Protein AF-A0A3B9R587-F1 (afdb_monomer_lite)

pLDDT: mean 81.38, std 11.96, range [51.41, 94.38]

Sequence (103 aa):
MKTIKLLTGYFLLATMLVSCYTEVIIEDDFIEESAFNTDQVLQSYDLWYVDINATRGNGEIPFLQRAFTVSFDRGVFYANNNIVGIGKTGGGYGIDVGSYGTL

Structure (mmCIF, N/CA/C/O backbone):
data_AF-A0A3B9R587-F1
#
_entry.id   AF-A0A3B9R587-F1
#
loop_
_atom_site.group_PDB
_atom_site.id
_atom_site.type_symbol
_atom_site.label_atom_id
_atom_site.label_alt_id
_atom_site.label_comp_id
_atom_site.label_asym_id
_atom_site.label_entity_id
_atom_site.label_seq_id
_atom_site.pdbx_PDB_ins_code
_atom_site.Cartn_x
_atom_site.Cartn_y
_atom_site.Cartn_z
_atom_site.occupancy
_atom_site.B_iso_or_equiv
_atom_site.auth_seq_id
_atom_site.auth_comp_id
_atom_site.auth_asym_id
_atom_site.auth_atom_id
_atom_site.pdbx_PDB_model_num
ATOM 1 N N . MET A 1 1 ? -36.155 34.533 42.548 1.00 61.62 1 MET A N 1
ATOM 2 C CA . MET A 1 1 ? -35.019 34.885 41.655 1.00 61.62 1 MET A CA 1
ATOM 3 C C . MET A 1 1 ? -33.706 34.189 42.025 1.00 61.62 1 MET A C 1
ATOM 5 O O . MET A 1 1 ? -33.056 33.697 41.117 1.00 61.62 1 MET A O 1
ATOM 9 N N . LYS A 1 2 ? -33.291 34.124 43.304 1.00 75.12 2 LYS A N 1
ATOM 10 C CA . LYS A 1 2 ? -32.017 33.476 43.699 1.00 75.12 2 LYS A CA 1
ATOM 11 C C . LYS A 1 2 ? -31.982 31.960 43.442 1.00 75.12 2 LYS A C 1
ATOM 13 O O . LYS A 1 2 ? -31.006 31.470 42.898 1.00 75.12 2 LYS A O 1
ATOM 18 N N . THR A 1 3 ? -33.060 31.247 43.758 1.00 83.38 3 THR A N 1
ATOM 19 C CA . THR A 1 3 ? -33.195 29.795 43.534 1.00 83.38 3 THR A CA 1
ATOM 20 C C . THR A 1 3 ? -33.206 29.419 42.056 1.00 83.38 3 THR A C 1
ATOM 22 O O . THR A 1 3 ? -32.497 28.505 41.664 1.00 83.38 3 THR A O 1
ATOM 25 N N . ILE A 1 4 ? -33.937 30.169 41.224 1.00 87.75 4 ILE A N 1
ATOM 26 C CA . ILE A 1 4 ? -33.967 29.954 39.767 1.00 87.75 4 ILE A CA 1
ATOM 27 C C . ILE A 1 4 ? -32.566 30.134 39.171 1.00 87.75 4 ILE A C 1
ATOM 29 O O . ILE A 1 4 ? -32.107 29.261 38.452 1.00 87.75 4 ILE A O 1
ATOM 33 N N . LYS A 1 5 ? -31.844 31.204 39.541 1.00 83.50 5 LYS A N 1
ATOM 34 C CA . LYS A 1 5 ? -30.458 31.427 39.089 1.00 83.50 5 LYS A CA 1
ATOM 35 C C . LYS A 1 5 ? -29.516 30.286 39.495 1.00 83.50 5 LYS A C 1
ATOM 37 O O . LYS A 1 5 ? -28.647 29.912 38.717 1.00 83.50 5 LYS A O 1
ATOM 42 N N . LEU A 1 6 ? -29.703 29.736 40.695 1.00 87.69 6 LEU A N 1
ATOM 43 C CA . LEU A 1 6 ? -28.898 28.629 41.209 1.00 87.69 6 LEU A CA 1
ATOM 44 C C . LEU A 1 6 ? -29.171 27.324 40.442 1.00 87.69 6 LEU A C 1
ATOM 46 O O . LEU A 1 6 ? -28.235 26.640 40.042 1.00 87.69 6 LEU A O 1
ATOM 50 N N . LEU A 1 7 ? -30.446 27.029 40.172 1.00 90.19 7 LEU A N 1
ATOM 51 C CA . LEU A 1 7 ? -30.877 25.885 39.363 1.00 90.19 7 LEU A CA 1
ATOM 52 C C . LEU A 1 7 ? -30.359 25.970 37.923 1.00 90.19 7 LEU A C 1
ATOM 54 O O . LEU A 1 7 ? -29.846 24.981 37.406 1.00 90.19 7 LEU A O 1
ATOM 58 N N . THR A 1 8 ? -30.429 27.148 37.292 1.00 89.75 8 THR A N 1
ATOM 59 C CA . THR A 1 8 ? -29.906 27.339 35.929 1.00 89.75 8 THR A CA 1
ATOM 60 C C . THR A 1 8 ? -28.394 27.123 35.870 1.00 89.75 8 THR A C 1
ATOM 62 O O . THR A 1 8 ? -27.912 26.488 34.938 1.00 89.75 8 THR A O 1
ATOM 65 N N . GLY A 1 9 ? -27.644 27.593 36.873 1.00 92.12 9 GLY A N 1
ATOM 66 C CA . GLY A 1 9 ? -26.198 27.369 36.946 1.00 92.12 9 GLY A CA 1
ATOM 67 C C . GLY A 1 9 ? -25.830 25.893 37.110 1.00 92.12 9 GLY A C 1
ATOM 68 O O . GLY A 1 9 ? -24.921 25.410 36.439 1.00 92.12 9 GLY A O 1
ATOM 69 N N . TYR A 1 10 ? -26.568 25.162 37.950 1.00 92.06 10 TYR A N 1
ATOM 70 C CA . TYR A 1 10 ? -26.333 23.731 38.162 1.00 92.06 10 TYR A CA 1
ATOM 71 C C . TYR A 1 10 ? -26.632 22.906 36.904 1.00 92.06 10 TYR A C 1
ATOM 73 O O . TYR A 1 10 ? -25.876 22.002 36.558 1.00 92.06 10 TYR A O 1
ATOM 81 N N . PHE A 1 11 ? -27.700 23.260 36.183 1.00 90.94 11 PHE A N 1
ATOM 82 C CA . PHE A 1 11 ? -28.055 22.634 34.911 1.00 90.94 11 PHE A CA 1
ATOM 83 C C . PHE A 1 11 ? -26.963 22.832 33.850 1.00 90.94 11 PHE A C 1
ATOM 85 O O . PHE A 1 11 ? -26.529 21.873 33.219 1.00 90.94 11 PHE A O 1
ATOM 92 N N . LEU A 1 12 ? -26.465 24.062 33.702 1.00 89.06 12 LEU A N 1
ATOM 93 C CA . LEU A 1 12 ? -25.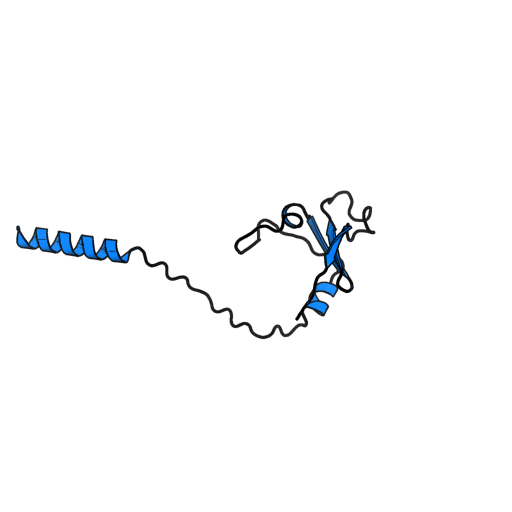416 24.386 32.732 1.00 89.06 12 LEU A CA 1
ATOM 94 C C . LEU A 1 12 ? -24.111 23.636 33.040 1.00 89.06 12 LEU A C 1
ATOM 96 O O . LEU A 1 12 ? -23.508 23.046 32.144 1.00 89.06 12 LEU A O 1
ATOM 100 N N . LEU A 1 13 ? -23.725 23.574 34.318 1.00 89.88 13 LEU A N 1
ATOM 101 C CA . LEU A 1 13 ? -22.551 22.822 34.758 1.00 89.88 13 LEU A CA 1
ATOM 102 C C . LEU A 1 13 ? -22.686 21.321 34.455 1.00 89.88 13 LEU A C 1
ATOM 104 O O . LEU A 1 13 ? -21.752 20.720 33.932 1.00 89.88 13 LEU A O 1
ATOM 108 N N . ALA A 1 14 ? -23.857 20.733 34.716 1.00 87.38 14 ALA A N 1
ATOM 109 C CA . ALA A 1 14 ? -24.121 19.329 34.411 1.00 87.38 14 ALA A CA 1
ATOM 110 C C . ALA A 1 14 ? -23.995 19.029 32.906 1.00 87.38 14 ALA A C 1
ATOM 112 O O . ALA A 1 14 ? -23.400 18.021 32.538 1.00 87.38 14 ALA A O 1
ATOM 113 N N . THR A 1 15 ? -24.479 19.919 32.030 1.00 84.38 15 THR A N 1
ATOM 114 C CA . THR A 1 15 ? -24.372 19.717 30.571 1.00 84.38 15 THR A CA 1
ATOM 115 C C . THR A 1 15 ? -22.936 19.782 30.049 1.00 84.38 15 THR A C 1
ATOM 117 O O . THR A 1 15 ? -22.571 18.996 29.179 1.00 84.38 15 THR A O 1
ATOM 120 N N . MET A 1 16 ? -22.093 20.664 30.599 1.00 83.50 16 MET A N 1
ATOM 121 C CA . MET A 1 16 ? -20.693 20.775 30.165 1.00 83.50 16 MET A CA 1
ATOM 122 C C . MET A 1 16 ? -19.828 19.612 30.662 1.00 83.50 16 MET A C 1
ATOM 124 O O . MET A 1 16 ? -18.881 19.225 29.985 1.00 83.50 16 MET A O 1
ATOM 128 N N . LEU A 1 17 ? -20.159 19.020 31.815 1.00 83.75 17 LEU A N 1
ATOM 129 C CA . LEU A 1 17 ? -19.442 17.851 32.341 1.00 83.75 17 LEU A CA 1
ATOM 130 C C . LEU A 1 17 ? -19.697 16.575 31.525 1.00 83.75 17 LEU A C 1
ATOM 132 O O . LEU A 1 17 ? -18.897 15.647 31.587 1.00 83.75 17 LEU A O 1
ATOM 136 N N . VAL A 1 18 ? -20.784 16.535 30.750 1.00 79.31 18 VAL A N 1
ATOM 137 C CA . VAL A 1 18 ? -21.176 15.379 29.931 1.00 79.31 18 VAL A CA 1
ATOM 138 C C . VAL A 1 18 ? -20.863 15.605 28.442 1.00 79.31 18 VAL A C 1
ATOM 140 O O . VAL A 1 18 ? -21.024 14.693 27.652 1.00 79.31 18 VAL A O 1
ATOM 143 N N . SER A 1 19 ? -20.346 16.763 28.008 1.00 76.69 19 SER A N 1
ATOM 144 C CA . SER A 1 19 ? -20.090 17.004 26.571 1.00 76.69 19 SER A CA 1
ATOM 145 C C . SER A 1 19 ? -18.805 16.364 26.027 1.00 76.69 19 SER A C 1
ATOM 147 O O . SER A 1 19 ? -18.484 16.552 24.857 1.00 76.69 19 SER A O 1
ATOM 149 N N . CYS A 1 20 ? -18.037 15.661 26.863 1.00 72.56 20 CYS A N 1
ATOM 150 C CA . CYS A 1 20 ? -16.786 15.006 26.478 1.00 72.56 20 CYS A CA 1
ATOM 151 C C . CYS A 1 20 ? -16.902 13.477 26.559 1.00 72.56 20 CYS A C 1
ATOM 153 O O . CYS A 1 20 ? -16.035 12.808 27.116 1.00 72.56 20 CYS A O 1
ATOM 155 N N . TYR A 1 21 ? -17.988 12.911 26.035 1.00 69.94 21 TYR A N 1
ATOM 156 C CA . TYR A 1 21 ? -17.945 11.533 25.566 1.00 69.94 21 TYR A CA 1
ATOM 157 C C . TYR A 1 21 ? -17.976 11.576 24.043 1.00 69.94 21 TYR A C 1
ATOM 159 O O . TYR A 1 21 ? -18.812 12.234 23.429 1.00 69.94 21 TYR A O 1
ATOM 167 N N . THR A 1 22 ? -16.997 10.927 23.433 1.00 67.44 22 THR A N 1
ATOM 168 C CA . THR A 1 22 ? -17.060 10.582 22.021 1.00 67.44 22 THR A CA 1
ATOM 169 C C . THR A 1 22 ? -17.562 9.149 22.013 1.00 67.44 22 THR A C 1
ATOM 171 O O . THR A 1 22 ? -16.963 8.265 22.630 1.00 67.44 22 THR A O 1
ATOM 174 N N . GLU A 1 23 ? -18.724 8.933 21.406 1.00 61.53 23 GLU A N 1
ATOM 175 C CA . GLU A 1 23 ? -19.127 7.589 21.030 1.00 61.53 23 GLU A CA 1
ATOM 176 C C . GLU A 1 23 ? -18.213 7.220 19.866 1.00 61.53 23 GLU A C 1
ATOM 178 O O . GLU A 1 23 ? -18.442 7.622 18.724 1.00 61.53 23 GLU A O 1
ATOM 183 N N . VAL A 1 24 ? -17.107 6.535 20.166 1.00 61.31 24 VAL A N 1
ATOM 184 C CA . VAL A 1 24 ? -16.369 5.828 19.126 1.00 61.31 24 VAL A CA 1
ATOM 185 C C . VAL A 1 24 ? -17.306 4.715 18.691 1.00 61.31 24 VAL A C 1
ATOM 187 O O . VAL A 1 24 ? -17.358 3.656 19.313 1.00 61.31 24 VAL A O 1
ATOM 190 N N . ILE A 1 25 ? -18.103 4.998 17.663 1.00 57.59 25 ILE A N 1
ATOM 191 C CA . ILE A 1 25 ? -18.786 3.975 16.890 1.00 57.59 25 ILE A CA 1
ATOM 192 C C . ILE A 1 25 ? -17.655 3.216 16.205 1.00 57.59 25 ILE A C 1
ATOM 194 O O . ILE A 1 25 ? -17.203 3.571 15.119 1.00 57.59 25 ILE A O 1
ATOM 198 N N . ILE A 1 26 ? -17.113 2.229 16.913 1.00 58.72 26 ILE A N 1
ATOM 199 C CA . ILE A 1 26 ? -16.447 1.119 16.265 1.00 58.72 26 ILE A CA 1
ATOM 200 C C . ILE A 1 26 ? -17.618 0.430 15.582 1.00 58.72 26 ILE A C 1
ATOM 202 O O . ILE A 1 26 ? -18.422 -0.231 16.237 1.00 58.72 26 ILE A O 1
ATOM 206 N N . GLU A 1 27 ? -17.809 0.705 14.291 1.00 57.09 27 GLU A N 1
ATOM 207 C CA . GLU A 1 27 ? -18.445 -0.296 13.454 1.00 57.09 27 GLU A CA 1
ATOM 208 C C . GLU A 1 27 ? -17.581 -1.531 13.682 1.00 57.09 27 GLU A C 1
ATOM 210 O O . GLU A 1 27 ? -16.436 -1.592 13.230 1.00 57.09 27 GLU A O 1
ATOM 215 N N . ASP A 1 28 ? -18.079 -2.449 14.511 1.00 52.28 28 ASP A N 1
ATOM 216 C CA . ASP A 1 28 ? -17.667 -3.836 14.453 1.00 52.28 28 ASP A CA 1
ATOM 217 C C . ASP A 1 28 ? -18.070 -4.261 13.039 1.00 52.28 28 ASP A C 1
ATOM 219 O O . ASP A 1 28 ? -19.144 -4.826 12.82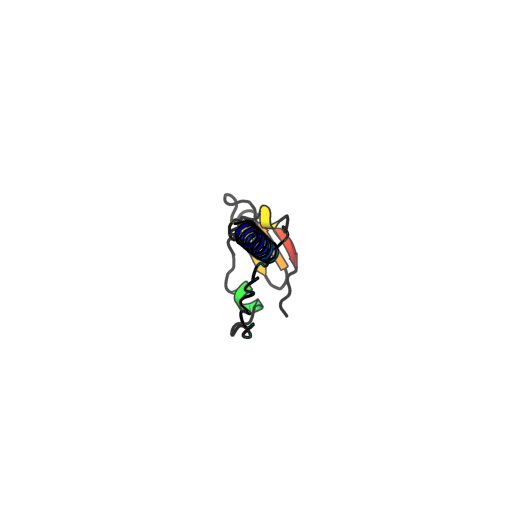1 1.00 52.28 28 ASP A O 1
ATOM 223 N N . ASP A 1 29 ? -17.245 -3.893 12.053 1.00 56.22 29 ASP A N 1
ATOM 224 C CA . ASP A 1 29 ? -17.138 -4.622 10.811 1.00 56.22 29 ASP A CA 1
ATOM 225 C C . ASP A 1 29 ? -16.871 -6.031 11.303 1.00 56.22 29 ASP A C 1
ATOM 227 O O . ASP A 1 29 ? -15.773 -6.364 11.764 1.00 56.22 29 ASP A O 1
ATOM 231 N N . PHE A 1 30 ? -17.943 -6.823 11.345 1.00 51.41 30 PHE A N 1
ATOM 232 C CA . PHE A 1 30 ? -17.841 -8.245 11.535 1.00 51.41 30 PHE A CA 1
ATOM 233 C C . PHE A 1 30 ? -16.739 -8.659 10.578 1.00 51.41 30 PHE A C 1
ATOM 235 O O . PHE A 1 30 ? -16.848 -8.444 9.369 1.00 51.41 30 PHE A O 1
ATOM 242 N N . ILE A 1 31 ? -15.648 -9.185 11.129 1.00 57.47 31 ILE A N 1
ATOM 243 C CA . ILE A 1 31 ? -14.647 -9.869 10.333 1.00 57.47 31 ILE A CA 1
ATOM 244 C C . ILE A 1 31 ? -15.362 -11.136 9.863 1.00 57.47 31 ILE A C 1
ATOM 246 O O . ILE A 1 31 ? -15.215 -12.206 10.450 1.00 57.47 31 ILE A O 1
ATOM 250 N N . GLU A 1 32 ? -16.238 -11.002 8.868 1.00 59.31 32 GLU A N 1
ATOM 251 C CA . GLU A 1 32 ? -16.592 -12.120 8.023 1.00 59.31 32 GLU A CA 1
ATOM 252 C C . GLU A 1 32 ? -15.264 -12.594 7.451 1.00 59.31 32 GLU A C 1
ATOM 254 O O . GLU A 1 32 ? -14.487 -11.797 6.913 1.00 59.31 32 GLU A O 1
ATOM 259 N N . GLU A 1 33 ? -14.959 -13.879 7.638 1.00 61.88 33 GLU A N 1
ATOM 260 C CA . GLU A 1 33 ? -13.847 -14.484 6.924 1.00 61.88 33 GLU A CA 1
ATOM 261 C C . GLU A 1 33 ? -14.034 -14.136 5.452 1.00 61.88 33 GLU A C 1
ATOM 263 O O . GLU A 1 33 ? -15.038 -14.503 4.836 1.00 61.88 33 GLU A O 1
ATOM 268 N N . SER A 1 34 ? -13.090 -13.355 4.921 1.00 66.50 34 SER A N 1
ATOM 269 C CA . SER A 1 34 ? -13.061 -13.010 3.510 1.00 66.50 34 SER A CA 1
ATOM 270 C C . SER A 1 34 ? -13.291 -14.293 2.724 1.00 66.50 34 SER A C 1
ATOM 272 O O . SER A 1 34 ? -12.526 -15.248 2.850 1.00 66.50 34 SER A O 1
ATOM 274 N N . ALA A 1 35 ? -14.327 -14.310 1.882 1.00 73.81 35 ALA A N 1
ATOM 275 C CA . ALA A 1 35 ? -14.596 -15.445 1.000 1.00 73.81 35 ALA A CA 1
ATOM 276 C C . ALA A 1 35 ? -13.409 -15.754 0.062 1.00 73.81 35 ALA A C 1
ATOM 278 O O . ALA A 1 35 ? -13.381 -16.797 -0.590 1.00 73.81 35 ALA A O 1
ATOM 279 N N . PHE A 1 36 ? -12.435 -14.842 -0.018 1.00 77.88 36 PHE A N 1
ATOM 280 C CA . PHE A 1 36 ? -11.244 -14.946 -0.839 1.00 77.88 36 PHE A CA 1
ATOM 281 C C . PHE A 1 36 ? -9.990 -15.126 0.008 1.00 77.88 36 PHE A C 1
ATOM 283 O O . PHE A 1 36 ? -9.764 -14.415 0.989 1.00 77.88 36 PHE A O 1
ATOM 290 N N . ASN A 1 37 ? -9.131 -16.039 -0.439 1.00 86.25 37 ASN A N 1
ATOM 291 C CA . ASN A 1 37 ? -7.792 -16.189 0.099 1.00 86.25 37 ASN A CA 1
ATOM 292 C C . ASN A 1 37 ? -6.964 -14.933 -0.233 1.00 86.25 37 ASN A C 1
ATOM 294 O O . ASN A 1 37 ? -6.814 -14.573 -1.402 1.00 86.25 37 ASN A O 1
ATOM 298 N N . THR A 1 38 ? -6.415 -14.275 0.790 1.00 88.81 38 THR A N 1
ATOM 299 C CA . THR A 1 38 ? -5.665 -13.019 0.631 1.00 88.81 38 THR A CA 1
ATOM 300 C C . THR A 1 38 ? -4.470 -13.162 -0.309 1.00 88.81 38 THR A C 1
ATOM 302 O O . THR A 1 38 ? -4.214 -12.256 -1.095 1.00 88.81 38 THR A O 1
ATOM 305 N N . ASP A 1 39 ? -3.764 -14.297 -0.283 1.00 88.69 39 ASP A N 1
ATOM 306 C CA . ASP A 1 39 ? -2.619 -14.535 -1.172 1.00 88.69 39 ASP A CA 1
ATOM 307 C C . ASP A 1 39 ? -3.058 -14.575 -2.640 1.00 88.69 39 ASP A C 1
ATOM 309 O O . ASP A 1 39 ? -2.459 -13.928 -3.497 1.00 88.69 39 ASP A O 1
ATOM 313 N N . GLN A 1 40 ? -4.182 -15.245 -2.915 1.00 88.75 40 GLN A N 1
ATOM 314 C CA . GLN A 1 40 ? -4.772 -15.283 -4.254 1.00 88.75 40 GLN A CA 1
ATOM 315 C C . GLN A 1 40 ? -5.200 -13.898 -4.734 1.00 88.75 40 GLN A C 1
ATOM 317 O O . GLN A 1 40 ? -5.014 -13.576 -5.905 1.00 88.75 40 GLN A O 1
ATOM 322 N N . VAL A 1 41 ? -5.764 -13.073 -3.847 1.00 91.12 41 VAL A N 1
ATOM 323 C CA . VAL A 1 41 ? -6.145 -11.702 -4.198 1.00 91.12 41 VAL A CA 1
ATOM 324 C C . VAL A 1 41 ? -4.903 -10.886 -4.521 1.00 91.12 41 VAL A C 1
ATOM 326 O O . VAL A 1 41 ? -4.846 -10.308 -5.601 1.00 91.12 41 VAL A O 1
ATOM 329 N N . LEU A 1 42 ? -3.895 -10.875 -3.647 1.00 92.06 42 LEU A N 1
ATOM 330 C CA . LEU A 1 42 ? -2.672 -10.092 -3.843 1.00 92.06 42 LEU A CA 1
ATOM 331 C C . LEU A 1 42 ? -1.930 -10.471 -5.133 1.00 92.06 42 LEU A C 1
ATOM 333 O O . LEU A 1 42 ? -1.419 -9.584 -5.816 1.00 92.06 42 LEU A O 1
ATOM 337 N N . GLN A 1 43 ? -1.935 -11.756 -5.492 1.00 89.12 43 GLN A N 1
ATOM 338 C CA . GLN A 1 43 ? -1.320 -12.277 -6.717 1.00 89.12 43 GLN A CA 1
ATOM 339 C C . GLN A 1 43 ? -2.241 -12.220 -7.951 1.00 89.12 43 GLN A C 1
ATOM 341 O O . GLN A 1 43 ? -1.811 -12.569 -9.048 1.00 89.12 43 GLN A O 1
ATOM 346 N N . SER A 1 44 ? -3.503 -11.792 -7.814 1.00 92.19 44 SER A N 1
ATOM 347 C CA . SER A 1 44 ? -4.433 -11.686 -8.956 1.00 92.19 44 SER A CA 1
ATOM 348 C C . SER A 1 44 ? -4.086 -10.548 -9.917 1.00 92.19 44 SER A C 1
ATOM 350 O O . SER A 1 44 ? -4.542 -10.545 -11.062 1.00 92.19 44 SER A O 1
ATOM 352 N N . TYR A 1 45 ? -3.261 -9.605 -9.460 1.00 92.69 45 TYR A N 1
ATOM 353 C CA . TYR A 1 45 ? -2.732 -8.514 -10.258 1.00 92.69 45 TYR A CA 1
ATOM 354 C C . TYR A 1 45 ? -1.219 -8.433 -10.113 1.00 92.69 45 TYR A C 1
ATOM 356 O O . TYR A 1 45 ? -0.677 -8.467 -9.010 1.00 92.69 45 TYR A O 1
ATOM 364 N N . ASP A 1 46 ? -0.565 -8.210 -11.245 1.00 89.94 46 ASP A N 1
ATOM 365 C CA . ASP A 1 46 ? 0.875 -7.991 -11.335 1.00 89.94 46 ASP A CA 1
ATOM 366 C C . ASP A 1 46 ? 1.315 -6.689 -10.638 1.00 89.94 46 ASP A C 1
ATOM 368 O O . ASP A 1 46 ? 2.451 -6.580 -10.179 1.00 89.94 46 ASP A O 1
ATOM 372 N N . LEU A 1 47 ? 0.436 -5.679 -10.570 1.00 90.50 47 LEU A N 1
ATOM 373 C CA . LEU A 1 47 ? 0.774 -4.342 -10.085 1.00 90.50 47 LEU A CA 1
ATOM 374 C C . LEU A 1 47 ? -0.411 -3.674 -9.376 1.00 90.50 47 LEU A C 1
ATOM 376 O O . LEU A 1 47 ? -1.512 -3.595 -9.921 1.00 90.50 47 LEU A O 1
ATOM 380 N N . TRP A 1 48 ? -0.156 -3.113 -8.197 1.00 91.94 48 TRP A N 1
ATOM 381 C CA . TRP A 1 48 ? -1.134 -2.402 -7.375 1.00 91.94 48 TRP A CA 1
ATOM 382 C C . TRP A 1 48 ? -0.771 -0.927 -7.277 1.00 91.94 48 TRP A C 1
ATOM 384 O O . TRP A 1 48 ? 0.373 -0.593 -6.973 1.00 91.94 48 TRP A O 1
ATOM 394 N N . TYR A 1 49 ? -1.735 -0.036 -7.500 1.00 90.50 49 TYR A N 1
ATOM 395 C CA . TYR A 1 49 ? -1.538 1.398 -7.294 1.00 90.50 49 TYR A CA 1
ATOM 396 C C . TYR A 1 49 ? -1.732 1.768 -5.826 1.00 90.50 49 TYR A C 1
ATOM 398 O O . TYR A 1 49 ? -2.678 1.316 -5.183 1.00 90.50 49 TYR A O 1
ATOM 406 N N . VAL A 1 50 ? -0.846 2.619 -5.313 1.00 89.56 50 VAL A N 1
ATOM 407 C CA . VAL A 1 50 ? -0.931 3.129 -3.944 1.00 89.56 50 VAL A CA 1
ATOM 408 C C . VAL A 1 50 ? -1.604 4.495 -3.969 1.00 89.56 50 VAL A C 1
ATOM 410 O O . VAL A 1 50 ? -1.038 5.464 -4.475 1.00 89.56 50 VAL A O 1
ATOM 413 N N . ASP A 1 51 ? -2.803 4.583 -3.394 1.00 91.31 51 ASP A N 1
ATOM 414 C CA . ASP A 1 51 ? -3.413 5.867 -3.051 1.00 91.31 51 ASP A CA 1
ATOM 415 C C . ASP A 1 51 ? -3.046 6.237 -1.614 1.00 91.31 51 ASP A C 1
ATOM 417 O O . ASP A 1 51 ? -3.707 5.848 -0.649 1.00 91.31 51 ASP A O 1
ATOM 421 N N . ILE A 1 52 ? -1.962 6.999 -1.474 1.00 88.19 52 ILE A N 1
ATOM 422 C CA . ILE A 1 52 ? -1.454 7.389 -0.160 1.00 88.19 52 ILE A CA 1
ATOM 423 C C . ILE A 1 52 ? -2.413 8.324 0.590 1.00 88.19 52 ILE A C 1
ATOM 425 O O . ILE A 1 52 ? -2.436 8.320 1.821 1.00 88.19 52 ILE A O 1
ATOM 429 N N . ASN A 1 53 ? -3.252 9.078 -0.128 1.00 88.88 53 ASN A N 1
ATOM 430 C CA . ASN A 1 53 ? -4.193 10.023 0.475 1.00 88.88 53 ASN A CA 1
ATOM 431 C C . ASN A 1 53 ? -5.419 9.318 1.072 1.00 88.88 53 ASN A C 1
ATOM 433 O O . ASN A 1 53 ? -6.089 9.885 1.932 1.00 88.88 53 ASN A O 1
ATOM 437 N N . ALA A 1 54 ? -5.699 8.087 0.638 1.00 88.62 54 ALA A N 1
ATOM 438 C CA . ALA A 1 54 ? -6.773 7.250 1.164 1.00 88.62 54 ALA A CA 1
ATOM 439 C C . ALA A 1 54 ? -6.329 6.346 2.335 1.00 88.62 54 ALA A C 1
ATOM 441 O O . ALA A 1 54 ? -7.098 5.486 2.773 1.00 88.62 54 ALA A O 1
ATOM 442 N N . THR A 1 55 ? -5.109 6.524 2.857 1.00 85.50 55 THR A N 1
ATOM 443 C CA . THR A 1 55 ? -4.590 5.730 3.983 1.00 85.50 55 THR A CA 1
ATOM 444 C C . THR A 1 55 ? -5.440 5.945 5.237 1.00 85.50 55 THR A C 1
ATOM 446 O O . THR A 1 55 ? -5.774 7.074 5.596 1.00 85.50 55 THR A O 1
ATOM 449 N N . ARG A 1 56 ? -5.770 4.854 5.935 1.00 86.25 56 ARG A N 1
ATOM 450 C CA . ARG A 1 56 ? -6.473 4.874 7.225 1.00 86.25 56 ARG A CA 1
ATOM 451 C C . ARG A 1 56 ? -5.600 4.251 8.314 1.00 86.25 56 ARG A C 1
ATOM 453 O O . ARG A 1 56 ? -4.816 3.350 8.034 1.00 86.25 56 ARG A O 1
ATOM 460 N N . GLY A 1 57 ? -5.784 4.691 9.557 1.00 85.38 57 GLY A N 1
ATOM 461 C CA . GLY A 1 57 ? -5.059 4.184 10.726 1.00 85.38 57 GLY A CA 1
ATOM 462 C C . GLY A 1 57 ? -3.957 5.124 11.219 1.00 85.38 57 GLY A C 1
ATOM 463 O O . GLY A 1 57 ? -3.775 6.223 10.703 1.00 85.38 57 GLY A O 1
ATOM 464 N N . ASN A 1 58 ? -3.247 4.690 12.262 1.00 81.94 58 ASN A N 1
ATOM 465 C CA . ASN A 1 58 ? -2.173 5.458 12.887 1.00 81.94 58 ASN A CA 1
ATOM 466 C C . ASN A 1 58 ? -0.813 4.894 12.465 1.00 81.94 58 ASN A C 1
ATOM 468 O O . ASN A 1 58 ? -0.543 3.713 12.678 1.00 81.94 58 ASN A O 1
ATOM 472 N N . GLY A 1 59 ? 0.056 5.753 11.934 1.00 83.00 59 GLY A N 1
ATOM 473 C CA . GLY A 1 59 ? 1.421 5.403 11.545 1.00 83.00 59 GLY A CA 1
ATOM 474 C C . GLY A 1 59 ? 1.670 5.524 10.046 1.00 83.00 59 GLY A C 1
ATOM 475 O O . GLY A 1 59 ? 0.752 5.516 9.231 1.00 83.00 59 GLY A O 1
ATOM 476 N N . GLU A 1 60 ? 2.945 5.641 9.691 1.00 85.31 60 GLU A N 1
ATOM 477 C CA . GLU A 1 60 ? 3.391 5.732 8.306 1.00 85.31 60 GLU A CA 1
ATOM 478 C C . GLU A 1 60 ? 4.375 4.610 8.010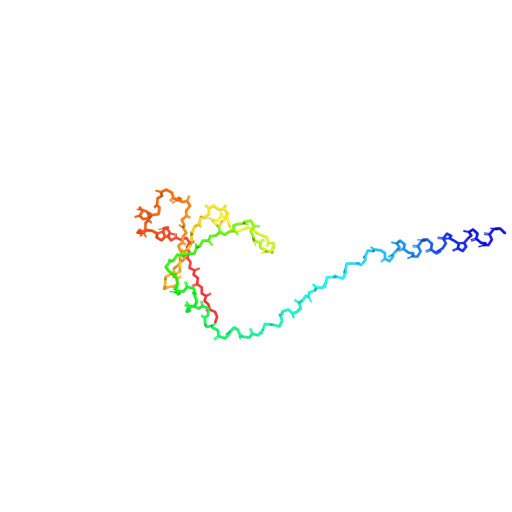 1.00 85.31 60 GLU A C 1
ATOM 480 O O . GLU A 1 60 ? 5.286 4.337 8.793 1.00 85.31 60 GLU A O 1
ATOM 485 N N . ILE A 1 61 ? 4.218 3.988 6.845 1.00 82.06 61 ILE A N 1
ATOM 486 C CA . ILE A 1 61 ? 5.196 3.056 6.296 1.00 82.06 61 ILE A CA 1
ATOM 487 C C . ILE A 1 61 ? 6.083 3.853 5.327 1.00 82.06 61 ILE A C 1
ATOM 489 O O . ILE A 1 61 ? 5.620 4.174 4.230 1.00 82.06 61 ILE A O 1
ATOM 493 N N . PRO A 1 62 ? 7.339 4.197 5.685 1.00 81.25 62 PRO A N 1
ATOM 494 C CA . PRO A 1 62 ? 8.116 5.212 4.965 1.00 81.25 62 PRO A CA 1
ATOM 495 C C . PRO A 1 62 ? 8.297 4.953 3.464 1.00 81.25 62 PRO A C 1
ATOM 497 O O . PRO A 1 62 ? 8.398 5.900 2.685 1.00 81.25 62 PRO A O 1
ATOM 500 N N . PHE A 1 63 ? 8.339 3.685 3.040 1.00 78.88 63 PHE A N 1
ATOM 501 C CA . PHE A 1 63 ? 8.451 3.337 1.623 1.00 78.88 63 PHE A CA 1
ATOM 502 C C . PHE A 1 63 ? 7.118 3.480 0.872 1.00 78.88 63 PHE A C 1
ATOM 504 O O . PHE A 1 63 ? 7.141 3.910 -0.277 1.00 78.88 63 PHE A O 1
ATOM 511 N N . LEU A 1 64 ? 5.967 3.208 1.505 1.00 85.56 64 LEU A N 1
ATOM 512 C CA . LEU A 1 64 ? 4.648 3.424 0.892 1.00 85.56 64 LEU A CA 1
ATOM 513 C C . LEU A 1 64 ? 4.336 4.908 0.741 1.00 85.56 64 LEU A C 1
ATOM 515 O O . LEU A 1 64 ? 3.735 5.291 -0.253 1.00 85.56 64 LEU A O 1
ATOM 519 N N . GLN A 1 65 ? 4.844 5.750 1.648 1.00 87.25 65 GLN A N 1
ATOM 520 C CA . GLN A 1 65 ? 4.722 7.212 1.542 1.00 87.25 65 GLN A CA 1
ATOM 521 C C . GLN A 1 65 ? 5.347 7.784 0.263 1.00 87.25 65 GLN A C 1
ATOM 523 O O . GLN A 1 65 ? 5.099 8.929 -0.105 1.00 87.25 65 GLN A O 1
ATOM 528 N N . ARG A 1 66 ? 6.206 7.006 -0.401 1.00 85.19 66 ARG A N 1
ATOM 529 C CA . ARG A 1 66 ? 6.895 7.409 -1.627 1.00 85.19 66 ARG A CA 1
ATOM 530 C C . ARG A 1 66 ? 6.589 6.488 -2.803 1.00 85.19 66 ARG A C 1
ATOM 532 O O . ARG A 1 66 ? 6.976 6.828 -3.912 1.00 85.19 66 ARG A O 1
ATOM 539 N N . ALA A 1 67 ? 5.951 5.340 -2.587 1.00 83.94 67 ALA A N 1
ATOM 540 C CA . ALA A 1 67 ? 5.640 4.392 -3.646 1.00 83.94 67 ALA A CA 1
ATOM 541 C C . ALA A 1 67 ? 4.421 4.864 -4.443 1.00 83.94 67 ALA A C 1
ATOM 543 O O . ALA A 1 67 ? 3.445 5.351 -3.884 1.00 83.94 67 ALA A O 1
ATOM 544 N N . PHE A 1 68 ? 4.476 4.675 -5.755 1.00 87.56 68 PHE A N 1
ATOM 545 C CA . PHE A 1 68 ? 3.320 4.820 -6.633 1.00 87.56 68 PHE A CA 1
ATOM 546 C C . PHE A 1 68 ? 2.663 3.473 -6.895 1.00 87.56 68 PHE A C 1
ATOM 548 O O . PHE A 1 68 ? 1.442 3.400 -7.030 1.00 87.56 68 PHE A O 1
ATOM 555 N N . THR A 1 69 ? 3.474 2.414 -6.969 1.00 90.81 69 THR A N 1
ATOM 556 C CA . THR A 1 69 ? 2.995 1.060 -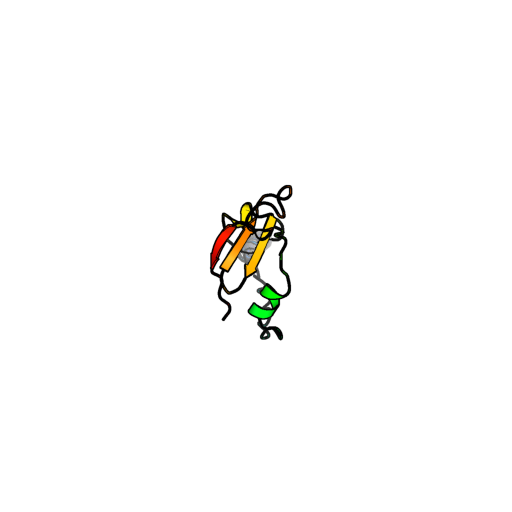7.219 1.00 90.81 69 THR A CA 1
ATOM 557 C C . THR A 1 69 ? 3.725 0.038 -6.360 1.00 90.81 69 THR A C 1
ATOM 559 O O . THR A 1 69 ? 4.884 0.241 -5.979 1.00 90.81 69 THR A O 1
ATOM 562 N N . VAL A 1 70 ? 3.042 -1.064 -6.061 1.00 92.44 70 VAL A N 1
ATOM 563 C CA . VAL A 1 70 ? 3.573 -2.200 -5.302 1.00 92.44 70 VAL A CA 1
ATOM 564 C C . VAL A 1 70 ? 3.185 -3.516 -5.966 1.00 92.44 70 VAL A C 1
ATOM 566 O O . VAL A 1 70 ? 2.189 -3.572 -6.686 1.00 92.44 70 VAL A O 1
ATOM 569 N N . SER A 1 71 ? 3.979 -4.563 -5.751 1.00 92.88 71 SER A N 1
ATOM 570 C CA . SER A 1 71 ? 3.750 -5.884 -6.353 1.00 92.88 71 SER A CA 1
ATOM 571 C C . SER A 1 71 ? 4.020 -6.985 -5.332 1.00 92.88 71 SER A C 1
ATOM 573 O O . SER A 1 71 ? 4.936 -6.867 -4.514 1.00 92.88 71 SER A O 1
ATOM 575 N N . PHE A 1 72 ? 3.234 -8.055 -5.399 1.00 94.38 72 PHE A N 1
ATOM 576 C CA . PHE A 1 72 ? 3.300 -9.192 -4.486 1.00 94.38 72 PHE A CA 1
ATOM 577 C C . PHE A 1 72 ? 3.623 -10.447 -5.297 1.00 94.38 72 PHE A C 1
ATOM 579 O O . PHE A 1 72 ? 2.767 -10.955 -6.011 1.00 94.38 72 PHE A O 1
ATOM 586 N N . ASP A 1 73 ? 4.848 -10.965 -5.191 1.00 92.00 73 ASP A N 1
ATOM 587 C CA . ASP A 1 73 ? 5.271 -12.162 -5.934 1.00 92.00 73 ASP A CA 1
ATOM 588 C C . ASP A 1 73 ? 5.929 -13.162 -4.984 1.00 92.00 73 ASP A C 1
ATOM 590 O O . ASP A 1 73 ? 6.991 -12.894 -4.423 1.00 92.00 73 ASP A O 1
ATOM 594 N N . ARG A 1 74 ? 5.280 -14.320 -4.792 1.00 90.81 74 ARG A N 1
ATOM 595 C CA . ARG A 1 74 ? 5.812 -15.483 -4.051 1.00 90.81 74 ARG A CA 1
ATOM 596 C C . ARG A 1 74 ? 6.450 -15.125 -2.696 1.00 90.81 74 ARG A C 1
ATOM 598 O O . ARG A 1 74 ? 7.540 -15.593 -2.370 1.00 90.81 74 ARG A O 1
ATOM 605 N N . GLY A 1 75 ? 5.772 -14.286 -1.913 1.00 91.50 75 GLY A N 1
ATOM 606 C CA . GLY A 1 75 ? 6.225 -13.839 -0.589 1.00 91.50 75 GLY A CA 1
ATOM 607 C C . GLY A 1 75 ? 7.218 -12.670 -0.588 1.00 91.50 75 GLY A C 1
ATOM 608 O O . GLY A 1 75 ? 7.551 -12.172 0.487 1.00 91.50 75 GLY A O 1
ATOM 609 N N . VAL A 1 76 ? 7.665 -12.190 -1.752 1.00 92.94 76 VAL A N 1
ATOM 610 C CA . VAL A 1 76 ? 8.491 -10.981 -1.883 1.00 92.94 76 VAL A CA 1
ATOM 611 C C . VAL A 1 76 ? 7.609 -9.784 -2.214 1.00 92.94 76 VAL A C 1
ATOM 613 O O . VAL A 1 76 ? 6.725 -9.848 -3.074 1.00 92.94 76 VAL A O 1
ATOM 616 N N . PHE A 1 77 ? 7.847 -8.685 -1.509 1.00 92.81 77 PHE A N 1
ATOM 617 C CA . PHE A 1 77 ? 7.092 -7.455 -1.649 1.00 92.81 77 PHE A CA 1
ATOM 618 C C . PHE A 1 77 ? 7.948 -6.388 -2.338 1.00 92.81 77 PHE A C 1
ATOM 620 O O . PHE A 1 77 ? 8.995 -5.972 -1.834 1.00 92.81 77 PHE A O 1
ATOM 627 N N . TYR A 1 78 ? 7.489 -5.949 -3.508 1.00 92.19 78 TYR A N 1
ATOM 628 C CA . TYR A 1 78 ? 8.185 -4.985 -4.351 1.00 92.19 78 TYR A CA 1
ATOM 629 C C . TYR A 1 78 ? 7.504 -3.622 -4.305 1.00 92.19 78 TYR A C 1
ATOM 631 O O . TYR A 1 78 ? 6.277 -3.536 -4.271 1.00 92.19 78 TYR A O 1
ATOM 639 N N . ALA A 1 79 ? 8.294 -2.550 -4.371 1.00 91.38 79 ALA A N 1
ATOM 640 C CA . ALA A 1 79 ? 7.779 -1.186 -4.451 1.00 91.38 79 ALA A CA 1
ATOM 641 C C . ALA A 1 79 ? 8.493 -0.361 -5.526 1.00 91.38 79 ALA A C 1
ATOM 643 O O . ALA A 1 79 ? 9.697 -0.503 -5.769 1.00 91.38 79 ALA A O 1
ATOM 644 N N . ASN A 1 80 ? 7.743 0.547 -6.152 1.00 88.62 80 ASN A N 1
ATOM 645 C CA . ASN A 1 80 ? 8.231 1.439 -7.196 1.00 88.62 80 ASN A CA 1
ATOM 646 C C . ASN A 1 80 ? 7.727 2.873 -6.965 1.00 88.62 80 ASN A C 1
ATOM 648 O O . ASN A 1 80 ? 6.531 3.110 -6.815 1.00 88.62 80 ASN A O 1
ATOM 652 N N . ASN A 1 81 ? 8.646 3.840 -6.965 1.00 84.88 81 ASN A N 1
ATOM 653 C CA . ASN A 1 81 ? 8.385 5.274 -6.803 1.00 84.88 81 ASN A CA 1
ATOM 654 C C . ASN A 1 81 ? 8.705 6.096 -8.065 1.00 84.88 81 ASN A C 1
ATOM 656 O O . ASN A 1 81 ? 8.956 7.296 -7.978 1.00 84.88 81 ASN A O 1
ATOM 660 N N . ASN A 1 82 ? 8.731 5.472 -9.244 1.00 74.50 82 ASN A N 1
ATOM 661 C CA . ASN A 1 82 ? 9.029 6.144 -10.505 1.00 74.50 82 ASN A CA 1
ATOM 662 C C . ASN A 1 82 ? 7.962 5.850 -11.576 1.00 74.50 82 ASN A C 1
ATOM 664 O O . ASN A 1 82 ? 8.066 4.867 -12.309 1.00 74.50 82 ASN A O 1
ATOM 668 N N . ILE A 1 83 ? 6.973 6.745 -11.723 1.00 67.31 83 ILE A N 1
ATOM 669 C CA . ILE A 1 83 ? 5.890 6.624 -12.729 1.00 67.31 83 ILE A CA 1
ATOM 670 C C . ILE A 1 83 ? 6.443 6.628 -14.161 1.00 67.31 83 ILE A C 1
ATOM 672 O O . ILE A 1 83 ? 5.965 5.895 -15.021 1.00 67.31 83 ILE A O 1
ATOM 676 N N . VAL A 1 84 ? 7.490 7.416 -14.422 1.00 58.44 84 VAL A N 1
ATOM 677 C CA . VAL A 1 84 ? 8.116 7.541 -15.753 1.00 58.44 84 VAL A CA 1
ATOM 678 C C . VAL A 1 84 ? 9.018 6.331 -16.071 1.00 58.44 84 VAL A C 1
ATOM 680 O O . VAL A 1 84 ? 9.492 6.169 -17.195 1.00 58.44 84 VAL A O 1
ATOM 683 N N . GLY A 1 85 ? 9.260 5.462 -15.083 1.00 57.06 85 GLY A N 1
ATOM 684 C CA . GLY A 1 85 ? 10.128 4.290 -15.169 1.00 57.06 85 GLY A CA 1
ATOM 685 C C . GLY A 1 85 ? 9.422 2.951 -14.973 1.00 57.06 85 GLY A C 1
ATOM 686 O O . GLY A 1 85 ? 10.124 1.961 -14.752 1.00 57.06 85 GLY A O 1
ATOM 687 N N . ILE A 1 86 ? 8.087 2.888 -15.049 1.00 59.44 86 ILE A N 1
ATOM 688 C CA . ILE A 1 86 ? 7.362 1.608 -15.080 1.00 59.44 86 ILE A CA 1
ATOM 689 C C . ILE A 1 86 ? 7.934 0.779 -16.247 1.00 59.44 86 ILE A C 1
ATOM 691 O O . ILE A 1 86 ? 7.869 1.183 -17.405 1.00 59.44 86 ILE A O 1
ATOM 695 N N . GLY A 1 87 ? 8.603 -0.329 -15.916 1.00 57.09 87 GLY A N 1
ATOM 696 C CA . GLY A 1 87 ? 9.297 -1.226 -16.851 1.00 57.09 87 GLY A CA 1
ATOM 697 C C . GLY A 1 87 ? 10.833 -1.132 -16.864 1.00 57.09 87 GLY A C 1
ATOM 698 O O . GLY A 1 87 ? 11.478 -2.014 -17.423 1.00 57.09 87 GLY A O 1
ATOM 699 N N . LYS A 1 88 ? 11.454 -0.115 -16.241 1.00 68.69 88 LYS A N 1
ATOM 700 C CA . LYS A 1 88 ? 12.930 0.028 -16.206 1.00 68.69 88 LYS A CA 1
ATOM 701 C C . LYS A 1 88 ? 13.587 -0.608 -14.981 1.00 68.69 88 LYS A C 1
ATOM 703 O O . LYS A 1 88 ? 14.653 -1.201 -15.107 1.00 68.69 88 LYS A O 1
ATOM 708 N N . THR A 1 89 ? 12.965 -0.491 -13.810 1.00 71.81 89 THR A N 1
ATOM 709 C CA . THR A 1 89 ? 13.482 -1.056 -12.553 1.00 71.81 89 THR A CA 1
ATOM 710 C C . THR A 1 89 ? 12.732 -2.343 -12.225 1.00 71.81 89 THR A C 1
ATOM 712 O O . THR A 1 89 ? 11.502 -2.337 -12.170 1.00 71.81 89 THR A O 1
ATOM 715 N N . GLY A 1 90 ? 13.465 -3.450 -12.063 1.00 76.31 90 GLY A N 1
ATOM 716 C CA . GLY A 1 90 ? 12.899 -4.764 -11.723 1.00 76.31 90 GLY A CA 1
ATOM 717 C C . GLY A 1 90 ? 11.810 -5.255 -12.681 1.00 76.31 90 GLY A C 1
ATOM 718 O O . GLY A 1 90 ? 10.830 -5.840 -12.241 1.00 76.31 90 GLY A O 1
ATOM 719 N N . GLY A 1 91 ? 11.926 -4.948 -13.978 1.00 82.25 91 GLY A N 1
ATOM 720 C CA . GLY A 1 91 ? 10.949 -5.369 -14.994 1.00 82.25 91 GLY A CA 1
ATOM 721 C C . GLY A 1 91 ? 9.579 -4.690 -14.899 1.00 82.25 91 GLY A C 1
ATOM 722 O O . GLY A 1 91 ? 8.655 -5.102 -15.587 1.00 82.25 91 GLY A O 1
ATOM 723 N N . GLY A 1 92 ? 9.442 -3.644 -14.079 1.00 83.06 92 GLY A N 1
ATOM 724 C CA . GLY A 1 92 ? 8.167 -2.969 -13.819 1.00 83.06 92 GLY A CA 1
ATOM 725 C C . GLY A 1 92 ? 7.662 -3.142 -12.394 1.00 83.06 92 GLY A C 1
ATOM 726 O O . GLY A 1 92 ? 7.028 -2.216 -11.891 1.00 83.06 92 GLY A O 1
ATOM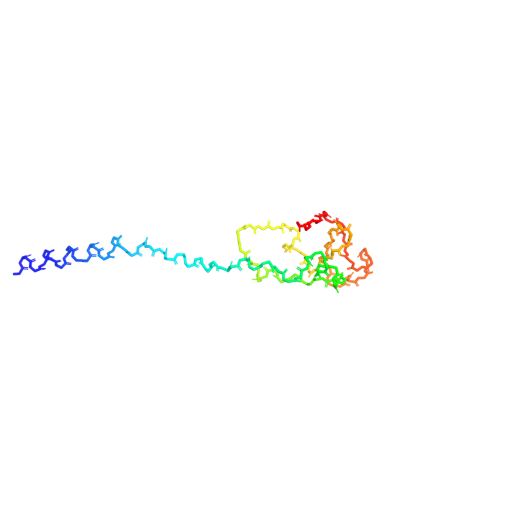 727 N N . TYR A 1 93 ? 8.047 -4.223 -11.711 1.00 87.19 93 TYR A N 1
ATOM 728 C CA . TYR A 1 93 ? 7.630 -4.502 -10.333 1.00 87.19 93 TYR A CA 1
ATOM 729 C C . TYR A 1 93 ? 8.273 -3.580 -9.293 1.00 87.19 93 TYR A C 1
ATOM 731 O O . TYR A 1 93 ? 7.699 -3.351 -8.230 1.00 87.19 93 TYR A O 1
ATOM 739 N N . GLY A 1 94 ? 9.431 -2.994 -9.613 1.00 88.69 94 GLY A N 1
ATOM 740 C CA . GLY A 1 94 ? 10.182 -2.130 -8.707 1.00 88.69 94 GLY A CA 1
ATOM 741 C C . GLY A 1 94 ? 11.372 -2.842 -8.073 1.00 88.69 94 GLY A C 1
ATOM 742 O O . GLY A 1 94 ? 12.025 -3.661 -8.714 1.00 88.69 94 GLY A O 1
ATOM 743 N N . ILE A 1 95 ? 11.703 -2.480 -6.837 1.00 89.69 95 ILE A N 1
ATOM 744 C CA . ILE A 1 95 ? 12.779 -3.116 -6.064 1.00 89.69 95 ILE A CA 1
ATOM 745 C C . ILE A 1 95 ? 12.185 -3.937 -4.924 1.00 89.69 95 ILE A C 1
ATOM 747 O O . ILE A 1 95 ? 11.124 -3.587 -4.414 1.00 89.69 95 ILE A O 1
ATOM 751 N N . ASP A 1 96 ? 12.871 -5.012 -4.539 1.00 92.00 96 ASP A N 1
ATOM 752 C CA . ASP A 1 96 ? 12.552 -5.767 -3.327 1.00 92.00 96 ASP A CA 1
ATOM 753 C C . ASP A 1 96 ? 12.722 -4.838 -2.118 1.00 92.00 96 ASP A C 1
ATOM 755 O O . ASP A 1 96 ? 13.798 -4.266 -1.907 1.00 92.00 96 ASP A O 1
ATOM 759 N N . VAL A 1 97 ? 11.637 -4.639 -1.372 1.00 91.25 97 VAL A N 1
ATOM 760 C CA . VAL A 1 97 ? 11.625 -3.825 -0.151 1.00 91.25 97 VAL A CA 1
ATOM 761 C C . VAL A 1 97 ? 11.246 -4.643 1.083 1.00 91.25 97 VAL A C 1
ATOM 763 O O . VAL A 1 97 ? 11.129 -4.076 2.172 1.00 91.25 97 VAL A O 1
ATOM 766 N N . GLY A 1 98 ? 11.067 -5.959 0.942 1.00 91.88 98 GLY A N 1
ATOM 767 C CA . GLY A 1 98 ? 10.726 -6.837 2.049 1.00 91.88 98 GLY A CA 1
ATOM 768 C C . GLY A 1 98 ? 9.957 -8.087 1.640 1.00 91.88 98 GLY A C 1
ATOM 769 O O . GLY A 1 98 ? 9.894 -8.487 0.482 1.00 91.88 98 GLY A O 1
ATOM 770 N N . SER A 1 99 ? 9.340 -8.707 2.641 1.00 93.12 99 SER A N 1
ATOM 771 C CA . SER A 1 99 ? 8.501 -9.891 2.473 1.00 93.12 99 SER A CA 1
ATOM 772 C C . SER A 1 99 ? 7.089 -9.621 2.965 1.00 93.12 99 SER A C 1
ATOM 774 O O . SER A 1 99 ? 6.873 -8.761 3.823 1.00 93.12 99 SER A O 1
ATOM 776 N N . TYR A 1 100 ? 6.133 -10.360 2.415 1.00 90.88 100 TYR A N 1
ATOM 777 C CA . TYR A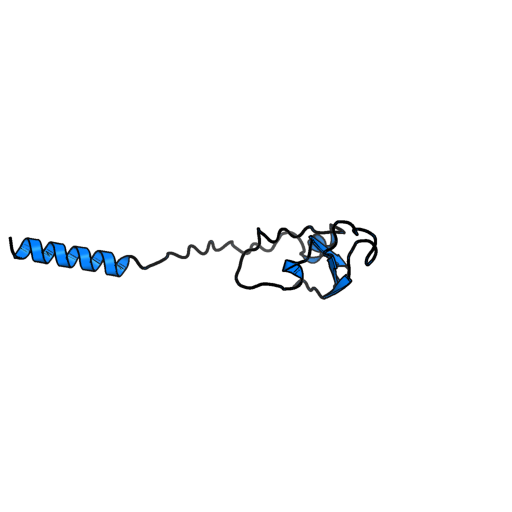 1 100 ? 4.760 -10.385 2.897 1.00 90.88 100 TYR A CA 1
ATOM 778 C C . TYR A 1 100 ? 4.368 -11.818 3.249 1.00 90.88 100 TYR A C 1
ATOM 780 O O . TYR A 1 100 ? 4.905 -12.782 2.705 1.00 90.88 100 TYR A O 1
ATOM 788 N N . GLY A 1 101 ? 3.425 -11.943 4.174 1.00 90.44 101 GLY A N 1
ATOM 789 C CA . GLY A 1 101 ? 2.824 -13.211 4.550 1.00 90.44 101 GLY A CA 1
ATOM 790 C C . GLY A 1 101 ? 1.340 -13.005 4.796 1.00 90.44 101 GLY A C 1
ATOM 791 O O . GLY A 1 101 ? 0.934 -11.981 5.348 1.00 90.44 101 GLY A O 1
ATOM 792 N N . THR A 1 102 ? 0.544 -13.969 4.360 1.00 84.31 102 THR A N 1
ATOM 793 C CA . THR A 1 102 ? -0.884 -14.064 4.655 1.00 84.31 102 THR A CA 1
ATOM 794 C C . THR A 1 102 ? -1.085 -15.181 5.684 1.00 84.31 102 THR A C 1
ATOM 796 O O . THR A 1 102 ? -0.279 -16.112 5.748 1.00 84.31 102 THR A O 1
ATOM 799 N N . LEU A 1 103 ? -2.076 -15.019 6.567 1.00 70.19 103 LEU A N 1
ATOM 800 C CA . LEU A 1 103 ? -2.405 -15.977 7.632 1.00 70.19 103 LEU A CA 1
ATOM 801 C C . LEU A 1 103 ? -3.296 -17.107 7.114 1.00 70.19 103 LEU A C 1
ATOM 803 O O . LEU A 1 103 ? -4.131 -16.821 6.225 1.00 70.19 103 LEU A O 1
#

Foldseek 3Di:
DVVVVVVVVVVVVVVVVPPPDDPPPPPPPPPPPPPDQPLCVLQVDQKDAQPPVPDDDDDDDVQSVQFGIWHADPFFIATDNDPVCQCPAPRRRHDGPGGDDGD

Radius of gyration: 25.33 Å; chains: 1; bounding box: 48×51×60 Å

Secondary structure (DSSP, 8-state):
-HHHHHHHHHHHHHHHHTS---------------SS-HHHHHTT-S-EE--GGG--SS---TTTTT-SEEEEETTEEEEE--GGGTTTSGGGT-EEEEE----